Protein AF-V5IAD0-F1 (afdb_monomer)

Solvent-accessible surface area (backbone atoms only — not comparable to full-atom values): 8950 Å² total; per-residue (Å²): 131,90,82,83,85,92,82,95,82,81,89,78,67,82,72,75,69,76,66,78,82,65,88,80,79,93,76,77,92,67,86,75,73,80,77,80,73,74,73,74,86,78,62,68,76,68,70,86,43,92,75,63,91,62,86,74,83,78,61,68,78,78,74,64,52,76,66,59,47,64,65,46,48,62,49,56,48,56,42,49,53,41,50,48,51,50,46,49,40,63,76,70,69,51,60,67,69,57,51,49,52,43,48,52,52,42,50,50,47,45,48,55,44,53,58,47,53,60,71,70,48,77,88,73,85,74,63,66,87,81,74,119

Secondary structure (DSSP, 8-state):
---------STTSTTSSSSTTS-----------------GGG--TTTT-TT--------GGGS--HHHHHHHHHHHHHHHHHHHHHHHHHHTT--HHHHHHHHHHHHHHHHHHHHHHHHHS------GGG--

Mean predicted aligned error: 17.63 Å

Nearest PDB structures (foldseek):
  5lcy-assembly1_C  TM=8.492E-01  e=1.109E-01  Salmonella enterica subsp. enterica serovar Typhimurium
  6b87-assembly1_A-2  TM=9.293E-01  e=6.753E-01  synthetic construct
  6b87-assembly2_B-3  TM=9.193E-01  e=6.753E-01  synthetic construct
  8cwy-assembly1_B  TM=8.988E-01  e=5.612E+00  synthetic construct
  8cwy-assembly1_F  TM=9.008E-01  e=5.612E+00  synthetic construct

Sequence (132 aa):
MKLFPTLRQLSRFHHLINENFKIKCLGRLASARNFYISSSVDQNWGKNKKHRNIKLNIYFDAMANPDDEKILAPLRASVKEQGEIVRKLKSEGAPEIDVKKAVAELKHRKKILEDKELSLAPATTFDRAKME

InterPro domains:
  IPR000738 WHEP-TRS domain [PF00458] (75-122)
  IPR000738 WHEP-TRS domain [PS00762] (82-110)
  IPR000738 WHEP-TRS domain [PS51185] (71-127)
  IPR000738 WHEP-TRS domain [SM00991] (75-129)
  IPR009068 uS15/NS1, RNA-binding domain superfamily [SSF47060] (74-114)

pLDDT: mean 73.42, std 20.34, range [35.44, 97.81]

Foldseek 3Di:
DDDDDDDDDDPPPPPVPPPVPDDDDDDDPDVPPPPCPPPCVPCPPCPPPPPPPDPDPPPPVLQDDPVLCVVLVVLVVVLVVLVVVLVVCVVVVHDPVVNVVSVVVSVVSVVVSVVSVVVSHPPDPPDVVVVD

Organism: Anoplophora glabripennis (NCBI:txid217634)

Radius of gyration: 30.39 Å; Cα contacts (8 Å, |Δi|>4): 29; chains: 1; bounding box: 91×44×76 Å

Structure (mmCIF, N/CA/C/O backbone):
data_AF-V5IAD0-F1
#
_entry.id   AF-V5IAD0-F1
#
loop_
_atom_site.group_PDB
_atom_site.id
_atom_site.type_symbol
_atom_site.label_atom_id
_atom_site.label_alt_id
_atom_site.label_comp_id
_atom_site.label_asym_id
_atom_site.label_entity_id
_atom_site.label_seq_id
_atom_site.pdbx_PDB_ins_code
_atom_site.Cartn_x
_atom_site.Cartn_y
_atom_site.Cartn_z
_atom_site.occupancy
_atom_site.B_iso_or_equiv
_atom_site.auth_seq_id
_atom_site.auth_comp_id
_atom_site.auth_asym_id
_atom_site.auth_atom_id
_atom_site.pdbx_PDB_model_num
ATOM 1 N N . MET A 1 1 ? 69.606 -17.941 56.486 1.00 35.44 1 MET A N 1
ATOM 2 C CA . MET A 1 1 ? 70.191 -16.628 56.104 1.00 35.44 1 MET A CA 1
ATOM 3 C C . MET A 1 1 ? 69.800 -16.317 54.659 1.00 35.44 1 MET A C 1
ATOM 5 O O . MET A 1 1 ? 69.578 -17.290 53.963 1.00 35.44 1 MET A O 1
ATOM 9 N N . LYS A 1 2 ? 69.746 -15.027 54.260 1.00 37.16 2 LYS A N 1
ATOM 10 C CA . LYS A 1 2 ? 69.999 -14.417 52.915 1.00 37.16 2 LYS A CA 1
ATOM 11 C C . LYS A 1 2 ? 69.619 -15.209 51.626 1.00 37.16 2 LYS A C 1
ATOM 13 O O . LYS A 1 2 ? 70.012 -16.353 51.496 1.00 37.16 2 LYS A O 1
ATOM 18 N N . LEU A 1 3 ? 69.029 -14.651 50.559 1.00 39.53 3 LEU A N 1
ATOM 19 C CA . LEU A 1 3 ? 68.567 -13.292 50.196 1.00 39.53 3 LEU A CA 1
ATOM 20 C C . LEU A 1 3 ? 67.666 -13.389 48.925 1.00 39.53 3 LEU A C 1
ATOM 22 O O . LEU A 1 3 ? 67.818 -14.321 48.142 1.00 39.53 3 LEU A O 1
ATOM 26 N N . PHE A 1 4 ? 66.786 -12.405 48.696 1.00 45.22 4 PHE A N 1
ATOM 27 C CA . PHE A 1 4 ? 66.114 -12.104 47.403 1.00 45.22 4 PHE A CA 1
ATOM 28 C C . PHE A 1 4 ? 67.108 -11.404 46.424 1.00 45.22 4 PHE A C 1
ATOM 30 O O . PHE A 1 4 ? 68.141 -10.942 46.919 1.00 45.22 4 PHE A O 1
ATOM 37 N N . PRO A 1 5 ? 66.895 -11.304 45.081 1.00 52.94 5 PRO A N 1
ATOM 38 C CA . PRO A 1 5 ? 65.673 -10.877 44.369 1.00 52.94 5 PRO A CA 1
ATOM 39 C C . PRO A 1 5 ? 65.047 -12.019 43.521 1.00 52.94 5 PRO A C 1
ATOM 41 O O . PRO A 1 5 ? 64.873 -13.085 44.096 1.00 52.94 5 PRO A O 1
ATOM 44 N N . THR A 1 6 ? 64.579 -11.949 42.261 1.00 53.47 6 THR A N 1
ATOM 45 C CA . THR A 1 6 ? 64.817 -11.081 41.079 1.00 53.47 6 THR A CA 1
ATOM 46 C C . THR A 1 6 ? 63.524 -10.375 40.570 1.00 53.47 6 THR A C 1
ATOM 48 O O . THR A 1 6 ? 62.793 -9.779 41.356 1.00 53.47 6 THR A O 1
ATOM 51 N N . LEU A 1 7 ? 63.273 -10.366 39.252 1.00 47.41 7 LEU A N 1
ATOM 52 C CA . LEU A 1 7 ? 62.240 -9.677 38.451 1.00 47.41 7 LEU A CA 1
ATOM 53 C C . LEU A 1 7 ? 61.939 -10.588 37.233 1.00 47.41 7 LEU A C 1
ATOM 55 O O . LEU A 1 7 ? 62.849 -11.256 36.758 1.00 47.41 7 LEU A O 1
ATOM 59 N N . ARG A 1 8 ? 60.712 -10.775 36.719 1.00 52.50 8 ARG A N 1
ATOM 60 C CA . ARG A 1 8 ? 59.689 -9.827 36.206 1.00 52.50 8 ARG A CA 1
ATOM 61 C C . ARG A 1 8 ? 59.961 -9.253 34.794 1.00 52.50 8 ARG A C 1
ATOM 63 O O . ARG A 1 8 ? 60.016 -8.039 34.629 1.00 52.50 8 ARG A O 1
ATOM 70 N N . GLN A 1 9 ? 59.949 -10.123 33.781 1.00 53.75 9 GLN A N 1
ATOM 71 C CA . GLN A 1 9 ? 59.407 -9.899 32.419 1.00 53.75 9 GLN A CA 1
ATOM 72 C C . GLN A 1 9 ? 58.788 -11.254 31.996 1.00 53.75 9 GLN A C 1
ATOM 74 O O . GLN A 1 9 ? 59.429 -12.277 32.180 1.00 53.75 9 GLN A O 1
ATOM 79 N N . LEU A 1 10 ? 57.502 -11.389 31.647 1.00 49.16 10 LEU A N 1
ATOM 80 C CA . LEU A 1 10 ? 56.960 -11.116 30.303 1.00 49.16 10 LEU A CA 1
ATOM 81 C C . LEU A 1 10 ? 55.424 -10.869 30.282 1.00 49.16 10 LEU A C 1
ATOM 83 O O . LEU A 1 10 ? 54.815 -10.792 29.221 1.00 49.16 10 LEU A O 1
ATOM 87 N N . SER A 1 11 ? 54.764 -10.698 31.431 1.00 52.75 11 SER A N 1
ATOM 88 C CA . SER A 1 11 ? 53.290 -10.603 31.537 1.00 52.75 11 SER A CA 1
ATOM 89 C C . SER A 1 11 ? 52.678 -9.210 31.277 1.00 52.75 11 SER A C 1
ATOM 91 O O . SER A 1 11 ? 51.525 -8.970 31.630 1.00 52.75 11 SER A O 1
ATOM 93 N N . ARG A 1 12 ? 53.421 -8.265 30.679 1.00 52.97 12 ARG A N 1
ATOM 94 C CA . ARG A 1 12 ? 53.003 -6.848 30.538 1.00 52.97 12 ARG A CA 1
ATOM 95 C C . ARG A 1 12 ? 52.703 -6.353 29.116 1.00 52.97 12 ARG A C 1
ATOM 97 O O . ARG A 1 12 ? 52.437 -5.168 28.959 1.00 52.97 12 ARG A O 1
ATOM 104 N N . PHE A 1 13 ? 52.660 -7.229 28.109 1.00 49.03 13 PHE A N 1
ATOM 105 C CA . PHE A 1 13 ? 52.285 -6.833 26.738 1.00 49.03 13 PHE A CA 1
ATOM 106 C C . PHE A 1 13 ? 50.826 -7.126 26.346 1.00 49.03 13 PHE A C 1
ATOM 108 O O . PHE A 1 13 ? 50.273 -6.405 25.521 1.00 49.03 13 PHE A O 1
ATOM 115 N N . HIS A 1 14 ? 50.149 -8.095 26.972 1.00 43.91 14 HIS A N 1
ATOM 116 C CA . HIS A 1 14 ? 48.788 -8.481 26.559 1.00 43.91 14 HIS A CA 1
ATOM 117 C C . HIS A 1 14 ? 47.656 -7.534 27.004 1.00 43.91 14 HIS A C 1
ATOM 119 O O . HIS A 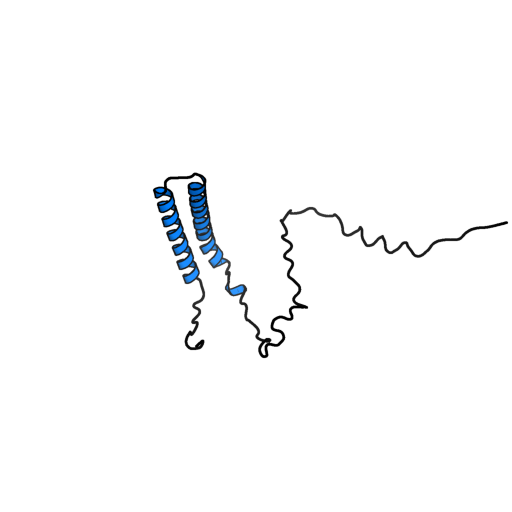1 14 ? 46.552 -7.633 26.478 1.00 43.91 14 HIS A O 1
ATOM 125 N N . HIS A 1 15 ? 47.898 -6.605 27.939 1.00 44.47 15 HIS A N 1
ATOM 126 C CA . HIS A 1 15 ? 46.839 -5.738 28.488 1.00 44.47 15 HIS A CA 1
ATOM 127 C C . HIS A 1 15 ? 46.697 -4.376 27.769 1.00 44.47 15 HIS A C 1
ATOM 129 O O . HIS A 1 15 ? 45.700 -3.683 27.962 1.00 44.47 15 HIS A O 1
ATOM 135 N N . LEU A 1 16 ? 47.656 -3.974 26.923 1.00 46.47 16 LEU A N 1
ATOM 136 C CA . LEU A 1 16 ? 47.675 -2.635 26.299 1.00 46.47 16 LEU A CA 1
ATOM 137 C C . LEU A 1 16 ? 46.999 -2.551 24.917 1.00 46.47 16 LEU A C 1
ATOM 139 O O . LEU A 1 16 ? 46.899 -1.465 24.347 1.00 46.47 16 LEU A O 1
ATOM 143 N N . ILE A 1 17 ? 46.489 -3.670 24.395 1.00 46.12 17 ILE A N 1
ATOM 144 C CA . ILE A 1 17 ? 45.777 -3.715 23.105 1.00 46.12 17 ILE A CA 1
ATOM 145 C C . ILE A 1 17 ? 44.261 -3.477 23.281 1.00 46.12 17 ILE A C 1
ATOM 147 O O . ILE A 1 17 ? 43.624 -2.919 22.393 1.00 46.12 17 ILE A O 1
ATOM 151 N N . ASN A 1 18 ? 43.675 -3.840 24.430 1.00 49.25 18 ASN A N 1
ATOM 152 C CA . ASN A 1 18 ? 42.215 -3.963 24.571 1.00 49.25 18 ASN A CA 1
ATOM 153 C C . ASN A 1 18 ? 41.458 -2.664 24.938 1.00 49.25 18 ASN A C 1
ATOM 155 O O . ASN A 1 18 ? 40.248 -2.593 24.746 1.00 49.25 18 ASN A O 1
ATOM 159 N N . GLU A 1 19 ? 42.138 -1.629 25.446 1.00 47.88 19 GLU A N 1
ATOM 160 C CA . 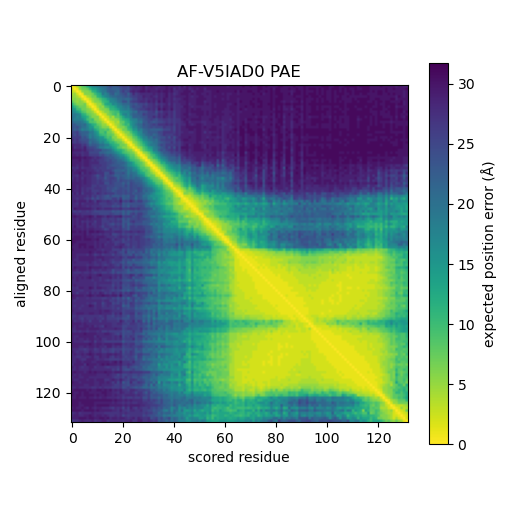GLU A 1 19 ? 41.482 -0.386 25.911 1.00 47.88 19 GLU A CA 1
ATOM 161 C C . GLU A 1 19 ? 41.477 0.755 24.873 1.00 47.88 19 GLU A C 1
ATOM 163 O O . GLU A 1 19 ? 40.765 1.741 25.034 1.00 47.88 19 GLU A O 1
ATOM 168 N N . ASN A 1 20 ? 42.221 0.628 23.768 1.00 43.91 20 ASN A N 1
ATOM 169 C CA . ASN A 1 20 ? 42.413 1.719 22.799 1.00 43.91 20 ASN A CA 1
ATOM 170 C C . ASN A 1 20 ? 41.359 1.789 21.671 1.00 43.91 20 ASN A C 1
ATOM 172 O O . ASN A 1 20 ? 41.474 2.639 20.791 1.00 43.91 20 ASN A O 1
ATOM 176 N N . PHE A 1 21 ? 40.329 0.931 21.687 1.00 41.22 21 PHE A N 1
ATOM 177 C CA . PHE A 1 21 ? 39.230 0.958 20.701 1.00 41.22 21 PHE A CA 1
ATOM 178 C C . PHE A 1 21 ? 37.872 1.394 21.282 1.00 41.22 21 PHE A C 1
ATOM 180 O O . PHE A 1 21 ? 36.855 1.376 20.588 1.00 41.22 21 PHE A O 1
ATOM 187 N N . LYS A 1 22 ? 37.836 1.823 22.550 1.00 49.25 22 LYS A N 1
ATOM 188 C CA . LYS A 1 22 ? 36.671 2.480 23.152 1.00 49.2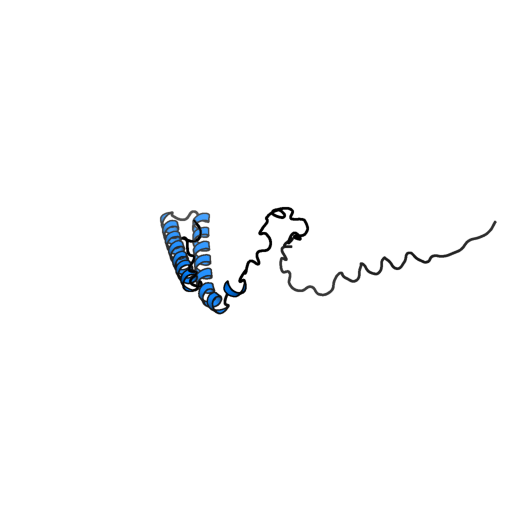5 22 LYS A CA 1
ATOM 189 C C . LYS A 1 22 ? 36.834 4.001 23.121 1.00 49.25 22 LYS A C 1
ATOM 191 O O . LYS A 1 22 ? 37.838 4.536 23.566 1.00 49.25 22 LYS A O 1
ATOM 196 N N . ILE A 1 23 ? 35.768 4.678 22.688 1.00 48.91 23 ILE A N 1
ATOM 197 C CA . ILE A 1 23 ? 35.501 6.111 22.898 1.00 48.91 23 ILE A CA 1
ATOM 198 C C . ILE A 1 23 ? 36.477 7.072 22.186 1.00 48.91 23 ILE A C 1
ATOM 200 O O . ILE A 1 23 ? 37.314 7.723 22.806 1.00 48.91 23 ILE A O 1
ATOM 204 N N . LYS A 1 24 ? 36.221 7.309 20.894 1.00 37.84 24 LYS A N 1
ATOM 205 C CA . LYS A 1 24 ? 36.165 8.675 20.335 1.00 37.84 24 LYS A CA 1
ATOM 206 C C . LYS A 1 24 ? 34.940 8.801 19.418 1.00 37.84 24 LYS A C 1
ATOM 208 O O . LYS A 1 24 ? 34.476 7.803 18.882 1.00 37.84 24 LYS A O 1
ATOM 213 N N . CYS A 1 25 ? 34.438 10.030 19.263 1.00 37.06 25 CYS A N 1
ATOM 214 C CA . CYS A 1 25 ? 33.360 10.424 18.340 1.00 37.06 25 CYS A CA 1
ATOM 215 C C . CYS A 1 25 ? 31.962 9.815 18.604 1.00 37.06 25 CYS A C 1
ATOM 217 O O . CYS A 1 25 ? 31.519 8.895 17.922 1.00 37.06 25 CYS A O 1
ATOM 219 N N . LEU A 1 26 ? 31.203 10.429 19.522 1.00 48.59 26 LEU A N 1
ATOM 220 C CA . LEU A 1 26 ? 29.735 10.351 19.507 1.00 48.59 26 LEU A CA 1
ATOM 221 C C . LEU A 1 26 ? 29.197 11.035 18.236 1.00 48.59 26 LEU A C 1
ATOM 223 O O . LEU A 1 26 ? 29.504 12.201 17.994 1.00 48.59 26 LEU A O 1
ATOM 227 N N . GLY A 1 27 ? 28.369 10.344 17.450 1.00 39.50 27 GLY A N 1
ATOM 228 C CA . GLY A 1 27 ? 27.755 10.914 16.249 1.00 39.50 27 GLY A CA 1
ATOM 229 C C . GLY A 1 27 ? 26.622 10.047 15.702 1.00 39.50 27 GLY A C 1
ATOM 230 O O . GLY A 1 27 ? 26.875 8.965 15.192 1.00 39.50 27 GLY A O 1
ATOM 231 N N . ARG A 1 28 ? 25.383 10.561 15.779 1.00 37.81 28 ARG A N 1
ATOM 232 C CA . ARG A 1 28 ? 24.108 9.883 15.451 1.00 37.81 28 ARG A CA 1
ATOM 233 C C . ARG A 1 28 ? 23.829 8.625 16.291 1.00 37.81 28 ARG A C 1
ATOM 235 O O . ARG A 1 28 ? 24.329 7.542 16.007 1.00 37.81 28 ARG A O 1
ATOM 242 N N . LEU A 1 29 ? 22.883 8.735 17.226 1.00 45.56 29 LEU A N 1
ATOM 243 C CA . LEU A 1 29 ? 22.142 7.576 17.739 1.00 45.56 29 LEU A CA 1
ATOM 244 C C . LEU A 1 29 ? 21.157 7.073 16.670 1.00 45.56 29 LEU A C 1
ATOM 246 O O . LEU A 1 29 ? 19.941 7.193 16.806 1.00 45.56 29 LEU A O 1
ATOM 250 N N . ALA A 1 30 ? 21.685 6.506 15.586 1.00 50.09 30 ALA A N 1
ATOM 251 C CA . ALA A 1 30 ? 20.899 5.585 14.783 1.00 50.09 30 ALA A CA 1
ATOM 252 C C . ALA A 1 30 ? 20.594 4.364 15.662 1.00 50.09 30 ALA A C 1
ATOM 254 O O . ALA A 1 30 ? 21.513 3.767 16.226 1.00 50.09 30 ALA A O 1
ATOM 255 N N . SER A 1 31 ? 19.319 3.984 15.786 1.00 50.97 31 SER A N 1
ATOM 256 C CA . SER A 1 31 ? 18.954 2.713 16.417 1.00 50.97 31 SER A CA 1
ATOM 257 C C . SER A 1 31 ? 19.352 1.580 15.473 1.00 50.97 31 SER A C 1
ATOM 259 O O . SER A 1 31 ? 18.555 1.095 14.668 1.00 50.97 31 SER A O 1
ATOM 261 N N . ALA A 1 32 ? 20.632 1.214 15.527 1.00 53.34 32 ALA A N 1
ATOM 262 C CA . ALA A 1 32 ? 21.190 0.091 14.805 1.00 53.34 32 ALA A CA 1
ATOM 263 C C . ALA A 1 32 ? 20.563 -1.191 15.360 1.00 53.34 32 ALA A C 1
ATOM 265 O O . ALA A 1 32 ? 21.055 -1.803 16.307 1.00 53.34 32 ALA A O 1
ATOM 266 N N . ARG A 1 33 ? 19.441 -1.598 14.759 1.00 49.19 33 ARG A N 1
ATOM 267 C CA . ARG A 1 33 ? 18.980 -2.979 14.839 1.00 49.19 33 ARG A CA 1
ATOM 268 C C . ARG A 1 33 ? 20.129 -3.841 14.339 1.00 49.19 33 ARG A C 1
ATOM 270 O O . ARG A 1 33 ? 20.432 -3.816 13.148 1.00 49.19 33 ARG A O 1
ATOM 277 N N . ASN A 1 34 ? 20.761 -4.581 15.247 1.00 49.97 34 ASN A N 1
ATOM 278 C CA . ASN A 1 34 ? 21.741 -5.595 14.889 1.00 49.97 34 ASN A CA 1
ATOM 279 C C . ASN A 1 34 ? 21.021 -6.676 14.080 1.00 49.97 34 ASN A C 1
ATOM 281 O O . ASN A 1 34 ? 20.480 -7.629 14.635 1.00 49.97 34 ASN A O 1
ATOM 285 N N . PHE A 1 35 ? 20.994 -6.507 12.760 1.00 49.84 35 PHE A N 1
ATOM 286 C CA . PHE A 1 35 ? 20.624 -7.563 11.839 1.00 49.84 35 PHE A CA 1
ATOM 287 C C . PHE A 1 35 ? 21.718 -8.621 11.911 1.00 49.84 35 PHE A C 1
ATOM 289 O O . PHE A 1 35 ? 22.734 -8.534 11.223 1.00 49.84 35 PHE A O 1
ATOM 296 N N . TYR A 1 36 ? 21.514 -9.618 12.772 1.00 52.44 36 TYR A N 1
ATOM 297 C CA . TYR A 1 36 ? 22.293 -10.848 12.763 1.00 52.44 36 TYR A CA 1
ATOM 298 C C . TYR A 1 36 ? 21.976 -11.579 11.454 1.00 52.44 36 TYR A C 1
ATOM 300 O O . TYR A 1 36 ? 21.100 -12.443 11.385 1.00 52.44 36 TYR A O 1
ATOM 308 N N . ILE A 1 37 ? 22.678 -11.195 10.387 1.00 57.00 37 ILE A N 1
ATOM 309 C CA . ILE A 1 37 ? 22.791 -12.000 9.177 1.00 57.00 37 ILE A CA 1
ATOM 310 C C . ILE A 1 37 ? 23.521 -13.265 9.618 1.00 57.00 37 ILE A C 1
ATOM 312 O O . ILE A 1 37 ? 24.744 -13.279 9.743 1.00 57.00 37 ILE A O 1
ATOM 316 N N . SER A 1 38 ? 22.743 -14.302 9.937 1.00 60.19 38 SER A N 1
ATOM 317 C CA . SER A 1 38 ? 23.260 -15.632 10.242 1.00 60.19 38 SER A CA 1
ATOM 318 C C . SER A 1 38 ? 24.174 -16.044 9.092 1.00 60.19 38 SER A C 1
ATOM 320 O O . SER A 1 38 ? 23.738 -16.113 7.939 1.00 60.19 38 SER A O 1
ATOM 322 N N . SER A 1 39 ? 25.459 -16.231 9.393 1.00 61.41 39 SER A N 1
ATOM 323 C CA . SER A 1 39 ? 26.450 -16.564 8.381 1.00 61.41 39 SER A CA 1
ATOM 324 C C . SER A 1 39 ? 26.064 -17.893 7.732 1.00 61.41 39 SER A C 1
ATOM 326 O O . SER A 1 39 ? 25.779 -18.885 8.398 1.00 61.41 39 SER A O 1
ATOM 328 N N . SER A 1 40 ? 26.031 -17.922 6.401 1.00 59.69 40 SER A N 1
ATOM 329 C CA . SER A 1 40 ? 25.469 -19.031 5.613 1.00 59.69 40 SER A CA 1
ATOM 330 C C . SER A 1 40 ? 26.286 -20.335 5.652 1.00 59.69 40 SER A C 1
ATOM 332 O O . SER A 1 40 ? 25.942 -21.294 4.959 1.00 59.69 40 SER A O 1
ATOM 334 N N . VAL A 1 41 ? 27.339 -20.372 6.476 1.00 59.00 41 VAL A N 1
ATOM 335 C CA . VAL A 1 41 ? 28.344 -21.436 6.623 1.00 59.00 41 VAL A CA 1
ATOM 336 C C . VAL A 1 41 ? 27.687 -22.796 6.895 1.00 59.00 41 VAL A C 1
ATOM 338 O O . VAL A 1 41 ? 27.930 -23.766 6.172 1.00 59.00 41 VAL A O 1
ATOM 341 N N . ASP A 1 42 ? 26.765 -22.844 7.860 1.00 58.59 42 ASP A N 1
ATOM 342 C CA . ASP A 1 42 ? 26.198 -2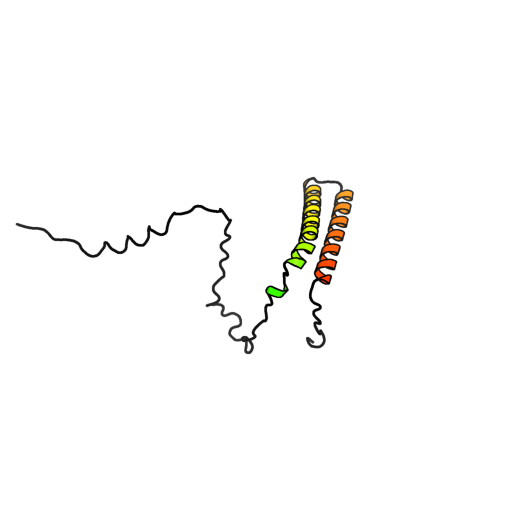4.098 8.375 1.00 58.59 42 ASP A CA 1
ATOM 343 C C . ASP A 1 42 ? 24.759 -24.389 7.920 1.00 58.59 42 ASP A C 1
ATOM 345 O O . ASP A 1 42 ? 24.093 -25.282 8.448 1.00 58.59 42 ASP A O 1
ATOM 349 N N . GLN A 1 43 ? 24.260 -23.706 6.879 1.00 68.19 43 GLN A N 1
ATOM 350 C CA . GLN A 1 43 ? 22.950 -24.038 6.305 1.00 68.19 43 GLN A CA 1
ATOM 351 C C . GLN A 1 43 ? 22.990 -25.364 5.528 1.00 68.19 43 GLN A C 1
ATOM 353 O O . GLN A 1 43 ? 23.145 -25.405 4.307 1.00 68.19 43 GLN A O 1
ATOM 358 N N . ASN A 1 44 ? 22.805 -26.472 6.251 1.00 71.19 44 ASN A N 1
ATOM 359 C CA . ASN A 1 44 ? 22.659 -27.821 5.693 1.00 71.19 44 ASN A CA 1
ATOM 360 C C . ASN A 1 44 ? 21.403 -27.985 4.816 1.00 71.19 44 ASN A C 1
ATOM 362 O O . ASN A 1 44 ? 21.344 -28.883 3.973 1.00 71.19 44 ASN A O 1
ATOM 366 N N . TRP A 1 45 ? 20.422 -27.088 4.961 1.00 73.06 45 TRP A N 1
ATOM 367 C CA . TRP A 1 45 ? 19.213 -27.065 4.146 1.00 73.06 45 TRP A CA 1
ATOM 368 C C . TRP A 1 45 ? 19.529 -26.970 2.645 1.00 73.06 45 TRP A C 1
ATOM 370 O O . TRP A 1 45 ? 20.234 -26.079 2.169 1.00 73.06 45 TRP A O 1
ATOM 380 N N . GLY A 1 46 ? 18.998 -27.921 1.877 1.00 68.50 46 GLY A N 1
ATOM 381 C CA . GLY A 1 46 ? 19.127 -27.944 0.423 1.00 68.50 46 GLY A CA 1
ATOM 382 C C . GLY A 1 46 ? 20.526 -28.246 -0.133 1.00 68.50 46 GLY A C 1
ATOM 383 O O . GLY A 1 46 ? 20.665 -28.193 -1.354 1.00 68.50 46 GLY A O 1
ATOM 384 N N . LYS A 1 47 ? 21.540 -28.594 0.685 1.00 74.31 47 LYS A N 1
ATOM 385 C CA . LYS A 1 47 ? 22.883 -28.981 0.186 1.00 74.31 47 LYS A CA 1
ATOM 386 C C . LYS A 1 47 ? 22.817 -30.135 -0.835 1.00 74.31 47 LYS A C 1
ATOM 388 O O . LYS A 1 47 ? 23.523 -30.092 -1.834 1.00 74.31 47 LYS A O 1
ATOM 393 N N . ASN A 1 48 ? 21.889 -31.080 -0.661 1.00 77.00 48 ASN A N 1
ATOM 394 C CA . ASN A 1 48 ? 21.720 -32.257 -1.531 1.00 77.00 48 ASN A CA 1
ATOM 395 C C . ASN A 1 48 ? 20.940 -31.993 -2.844 1.00 77.00 48 ASN A C 1
ATOM 397 O O . ASN A 1 48 ? 20.655 -32.931 -3.589 1.00 77.00 48 ASN A O 1
ATOM 401 N N . LYS A 1 49 ? 20.541 -30.748 -3.148 1.00 78.88 49 LYS A N 1
ATOM 402 C CA . LYS A 1 49 ? 19.795 -30.436 -4.383 1.00 78.88 49 LYS A CA 1
ATOM 403 C C . LYS A 1 49 ? 20.739 -30.415 -5.592 1.00 78.88 49 LYS A C 1
ATOM 405 O O . LYS A 1 49 ? 21.561 -29.512 -5.712 1.00 78.88 49 LYS A O 1
ATOM 410 N N . LYS A 1 50 ? 20.563 -31.358 -6.529 1.00 73.44 50 LYS A N 1
ATOM 411 C CA . LYS A 1 50 ? 21.398 -31.518 -7.745 1.00 73.44 50 LYS A CA 1
ATOM 412 C C . LYS A 1 50 ? 21.571 -30.230 -8.570 1.00 73.44 50 LYS A C 1
ATOM 414 O O . LYS A 1 50 ? 22.619 -30.030 -9.168 1.00 73.44 50 LYS A O 1
ATOM 419 N N . HIS A 1 51 ? 20.578 -29.339 -8.549 1.00 69.25 51 HIS A N 1
ATOM 420 C CA . HIS A 1 51 ? 20.575 -28.065 -9.280 1.00 69.25 51 HIS A CA 1
ATOM 421 C C . HIS A 1 51 ? 20.706 -26.843 -8.345 1.00 69.25 51 HIS A C 1
ATOM 423 O O . HIS A 1 51 ? 20.074 -25.817 -8.565 1.00 69.25 51 HIS A O 1
ATOM 429 N N . ARG A 1 52 ? 21.493 -26.940 -7.259 1.00 71.75 52 ARG A N 1
ATOM 430 C CA . ARG A 1 52 ? 21.697 -25.826 -6.305 1.00 71.75 52 ARG A CA 1
ATOM 431 C C . ARG A 1 52 ? 22.487 -24.651 -6.897 1.00 71.75 52 ARG A C 1
ATOM 433 O O . ARG A 1 52 ? 22.289 -23.523 -6.459 1.00 71.75 52 ARG A O 1
ATOM 440 N N . ASN A 1 53 ? 23.371 -24.893 -7.868 1.00 71.25 53 ASN A N 1
ATOM 441 C CA . ASN A 1 53 ? 24.195 -23.852 -8.496 1.00 71.25 53 ASN A CA 1
ATOM 442 C C . ASN A 1 53 ? 23.458 -23.138 -9.646 1.00 71.25 53 ASN A C 1
ATOM 444 O O . ASN A 1 53 ? 23.884 -23.183 -10.797 1.00 71.25 53 ASN A O 1
ATOM 448 N N . ILE A 1 54 ? 22.328 -22.504 -9.330 1.00 71.31 54 ILE A N 1
ATOM 449 C CA . ILE A 1 54 ? 21.623 -21.595 -10.240 1.00 71.31 54 ILE A CA 1
ATOM 450 C C . ILE A 1 54 ? 21.952 -20.171 -9.796 1.00 71.31 54 ILE A C 1
ATOM 452 O O . ILE A 1 54 ? 21.603 -19.771 -8.684 1.00 71.31 54 ILE A O 1
ATOM 456 N N . LYS A 1 55 ? 22.604 -19.389 -10.665 1.00 74.25 55 LYS A N 1
ATOM 457 C CA . LYS A 1 55 ? 22.802 -17.954 -10.435 1.00 74.25 55 LYS A CA 1
ATOM 458 C C . LYS A 1 55 ? 21.458 -17.243 -10.604 1.00 74.25 55 LYS A C 1
ATOM 460 O O . LYS A 1 55 ? 21.105 -16.833 -11.706 1.00 74.25 55 LYS A O 1
ATOM 465 N N . LEU A 1 56 ? 20.710 -17.107 -9.510 1.00 71.12 56 LEU A N 1
ATOM 466 C CA . LEU A 1 56 ? 19.531 -16.246 -9.465 1.00 71.12 56 LEU A CA 1
ATOM 467 C C . LEU A 1 56 ? 19.966 -14.820 -9.812 1.00 71.12 56 LEU A C 1
ATOM 469 O O . LEU A 1 56 ? 20.778 -14.232 -9.096 1.00 71.12 56 LEU A O 1
ATOM 473 N N . ASN A 1 57 ? 19.443 -14.269 -10.907 1.00 64.31 57 ASN A N 1
ATOM 474 C CA . ASN A 1 57 ? 19.718 -12.886 -11.277 1.00 64.31 57 ASN A CA 1
ATOM 475 C C . ASN A 1 57 ? 18.783 -11.970 -10.478 1.00 64.31 57 ASN A C 1
ATOM 477 O O . ASN A 1 57 ? 17.730 -11.552 -10.955 1.00 64.31 57 ASN A O 1
ATOM 481 N N . ILE A 1 58 ? 19.131 -11.749 -9.209 1.00 66.88 58 ILE A N 1
ATOM 482 C CA . ILE A 1 58 ? 18.381 -10.878 -8.304 1.00 66.88 58 ILE A CA 1
ATOM 483 C C . ILE A 1 58 ? 18.696 -9.431 -8.696 1.00 66.88 58 ILE A C 1
ATOM 485 O O . ILE A 1 58 ? 19.639 -8.833 -8.180 1.00 66.88 58 ILE A O 1
ATOM 489 N N . TYR A 1 59 ? 17.930 -8.895 -9.648 1.00 59.44 59 TYR A N 1
ATOM 490 C CA . TYR A 1 59 ? 18.026 -7.509 -10.105 1.00 59.44 59 TYR A CA 1
ATOM 491 C C . TYR A 1 59 ? 17.583 -6.534 -8.998 1.00 59.44 59 TYR A C 1
ATOM 493 O O . TYR A 1 59 ? 16.468 -6.019 -9.026 1.00 59.44 59 TYR A O 1
ATOM 501 N N . PHE A 1 60 ? 18.455 -6.269 -8.022 1.00 56.53 60 PHE A N 1
ATOM 502 C CA . PHE A 1 60 ? 18.239 -5.205 -7.033 1.00 56.53 60 PHE A CA 1
ATOM 503 C C . PHE A 1 60 ? 18.062 -3.841 -7.717 1.00 56.53 60 PHE A C 1
ATOM 505 O O . PHE A 1 60 ? 17.159 -3.090 -7.357 1.00 56.53 60 PHE A O 1
ATOM 512 N N . ASP A 1 61 ? 18.849 -3.573 -8.761 1.00 54.28 61 ASP A N 1
ATOM 513 C CA . ASP A 1 61 ? 18.834 -2.301 -9.495 1.00 54.28 61 ASP A CA 1
ATOM 514 C C . ASP A 1 61 ? 17.520 -2.055 -10.264 1.00 54.28 61 ASP A C 1
ATOM 516 O O . ASP A 1 61 ? 17.166 -0.912 -10.527 1.00 54.28 61 ASP A O 1
ATOM 520 N N . ALA A 1 62 ? 16.759 -3.109 -10.594 1.00 56.94 62 ALA A N 1
ATOM 521 C CA . ALA A 1 62 ? 15.491 -2.999 -11.327 1.00 56.94 62 ALA A CA 1
ATOM 522 C C . ALA A 1 62 ? 14.257 -2.802 -10.421 1.00 56.94 62 ALA A C 1
ATOM 524 O O . ALA A 1 62 ? 13.135 -2.771 -10.921 1.00 56.94 62 ALA A O 1
ATOM 525 N N . MET A 1 63 ? 14.442 -2.721 -9.098 1.00 61.62 63 MET A N 1
ATOM 526 C CA . MET A 1 63 ? 13.346 -2.630 -8.119 1.00 61.62 63 MET A CA 1
ATOM 527 C C . MET A 1 63 ? 13.056 -1.200 -7.642 1.00 61.62 63 MET A C 1
ATOM 529 O O . MET A 1 63 ? 12.009 -0.970 -7.038 1.00 61.62 63 MET A O 1
ATOM 533 N N . ALA A 1 64 ? 13.971 -0.252 -7.871 1.00 64.12 64 ALA A N 1
ATOM 534 C CA . ALA A 1 64 ? 13.853 1.121 -7.383 1.00 64.12 64 ALA A CA 1
ATOM 535 C C . ALA A 1 64 ? 14.671 2.106 -8.240 1.00 64.12 64 ALA A C 1
ATOM 537 O O . ALA A 1 64 ? 15.762 2.525 -7.847 1.00 64.12 64 ALA A O 1
ATOM 538 N N . ASN A 1 65 ? 14.142 2.521 -9.399 1.00 80.56 65 ASN A N 1
ATOM 539 C CA . ASN A 1 65 ? 14.681 3.716 -10.051 1.00 80.56 65 ASN A CA 1
ATOM 540 C C . ASN A 1 65 ? 14.369 4.935 -9.163 1.00 80.56 65 ASN A C 1
ATOM 542 O O . ASN A 1 65 ? 13.220 5.098 -8.736 1.00 80.56 65 ASN A O 1
ATOM 546 N N . PRO A 1 66 ? 15.330 5.846 -8.925 1.00 84.81 66 PRO A N 1
ATOM 547 C CA . PRO A 1 66 ? 15.108 7.007 -8.064 1.00 84.81 66 PRO A CA 1
ATOM 548 C C . PRO A 1 66 ? 14.078 7.994 -8.634 1.00 84.81 66 PRO A C 1
ATOM 550 O O . PRO A 1 66 ? 13.612 8.869 -7.910 1.00 84.81 66 PRO A O 1
ATOM 553 N N . ASP A 1 67 ? 13.720 7.887 -9.916 1.00 87.12 67 ASP A N 1
ATOM 554 C CA . ASP A 1 67 ? 12.663 8.688 -10.541 1.00 87.12 67 ASP A CA 1
ATOM 555 C C . ASP A 1 67 ? 11.258 8.119 -10.290 1.00 87.12 67 ASP A C 1
ATOM 557 O O . ASP A 1 67 ? 10.347 8.880 -9.955 1.00 87.12 67 ASP A O 1
ATOM 561 N N . ASP A 1 68 ? 11.100 6.792 -10.309 1.00 86.69 68 ASP A N 1
ATOM 562 C CA . ASP A 1 68 ? 9.849 6.123 -9.926 1.00 86.69 68 ASP A CA 1
ATOM 563 C C . ASP A 1 68 ? 9.529 6.377 -8.445 1.00 86.69 68 ASP A C 1
ATOM 565 O O . ASP A 1 68 ? 8.386 6.666 -8.080 1.00 86.69 68 ASP A O 1
ATOM 569 N N . GLU A 1 69 ? 10.547 6.365 -7.575 1.00 86.94 69 GLU A N 1
ATOM 570 C CA . GLU A 1 69 ? 10.373 6.685 -6.155 1.00 86.94 69 GLU A CA 1
ATOM 571 C C . GLU A 1 69 ? 9.837 8.105 -5.921 1.00 86.94 69 GLU A C 1
ATOM 573 O O . GLU A 1 69 ? 8.987 8.289 -5.046 1.00 86.94 69 GLU A O 1
ATOM 578 N N . LYS A 1 70 ? 10.251 9.103 -6.719 1.00 90.44 70 LYS A N 1
ATOM 579 C CA . LYS A 1 70 ? 9.731 10.485 -6.627 1.00 90.44 70 LYS A CA 1
ATOM 580 C C . LYS A 1 70 ? 8.235 10.553 -6.950 1.00 90.44 70 LYS A C 1
ATOM 582 O O . LYS A 1 70 ? 7.518 11.337 -6.332 1.00 90.44 70 LYS A O 1
ATOM 587 N N . ILE A 1 71 ? 7.763 9.726 -7.886 1.00 90.12 71 ILE A N 1
ATOM 588 C CA . ILE A 1 71 ? 6.349 9.642 -8.286 1.00 90.12 71 ILE A CA 1
ATOM 589 C C . ILE A 1 71 ? 5.525 8.896 -7.222 1.00 90.12 71 ILE A C 1
ATOM 591 O O . ILE A 1 71 ? 4.406 9.298 -6.899 1.00 90.12 71 ILE A O 1
ATOM 595 N N . LEU A 1 72 ? 6.076 7.823 -6.648 1.00 90.75 72 LEU A N 1
ATOM 596 C CA . LEU A 1 72 ? 5.373 6.954 -5.699 1.00 90.75 72 LEU A CA 1
ATOM 597 C C . LEU A 1 72 ? 5.376 7.484 -4.254 1.00 90.75 72 LEU A C 1
ATOM 599 O O . LEU A 1 72 ? 4.429 7.228 -3.508 1.00 90.75 72 LEU A O 1
ATOM 603 N N . ALA A 1 73 ? 6.392 8.249 -3.843 1.00 93.06 73 ALA A N 1
ATOM 604 C CA . ALA A 1 73 ? 6.500 8.833 -2.503 1.00 93.06 73 ALA A CA 1
ATOM 605 C C . ALA A 1 73 ? 5.252 9.623 -2.032 1.00 93.06 73 ALA A C 1
ATOM 607 O O . ALA A 1 73 ? 4.751 9.308 -0.946 1.00 93.06 73 ALA A O 1
ATOM 608 N N . PRO A 1 74 ? 4.687 10.589 -2.793 1.00 95.94 74 PRO A N 1
ATOM 609 C CA . PRO A 1 74 ? 3.491 11.323 -2.361 1.00 95.94 74 PRO A CA 1
ATOM 610 C C . PRO A 1 74 ? 2.243 10.432 -2.256 1.00 95.94 74 PRO A C 1
ATOM 612 O O . PRO A 1 74 ? 1.422 10.622 -1.358 1.00 95.94 74 PRO A O 1
ATOM 615 N N . LEU A 1 75 ? 2.109 9.414 -3.115 1.00 95.19 75 LEU A N 1
ATOM 616 C CA . LEU A 1 75 ? 1.005 8.449 -3.042 1.00 95.19 75 LEU A CA 1
ATOM 617 C C . LEU A 1 75 ? 1.116 7.579 -1.778 1.00 95.19 75 LEU A C 1
ATOM 619 O O . LEU A 1 75 ? 0.139 7.408 -1.046 1.00 95.19 75 LEU A O 1
ATOM 623 N N . ARG A 1 76 ? 2.326 7.098 -1.466 1.00 94.19 76 ARG A N 1
ATOM 624 C CA . ARG A 1 76 ? 2.627 6.333 -0.244 1.00 94.19 76 ARG A CA 1
ATOM 625 C C . ARG A 1 76 ? 2.393 7.168 1.028 1.00 94.19 76 ARG A C 1
ATOM 627 O O . ARG A 1 76 ? 1.859 6.637 2.003 1.00 94.19 76 ARG A O 1
ATOM 634 N N . ALA A 1 77 ? 2.701 8.469 1.011 1.00 96.69 77 ALA A N 1
ATOM 635 C CA . ALA A 1 77 ? 2.367 9.401 2.095 1.00 96.69 77 ALA A CA 1
ATOM 636 C C . ALA A 1 77 ? 0.843 9.561 2.275 1.00 96.69 77 ALA A C 1
ATOM 638 O O . ALA A 1 77 ? 0.325 9.311 3.363 1.00 96.69 77 ALA A O 1
ATOM 639 N N . SER A 1 78 ? 0.109 9.840 1.195 1.00 95.75 78 SER A N 1
ATOM 640 C CA . SER A 1 78 ? -1.355 9.998 1.208 1.00 95.75 78 SER A CA 1
ATOM 641 C C . SER A 1 78 ? -2.106 8.742 1.694 1.00 95.75 78 SER A C 1
ATOM 643 O O . SER A 1 78 ? -3.114 8.844 2.404 1.00 95.75 78 SER A O 1
ATOM 645 N N . VAL A 1 79 ? -1.601 7.540 1.378 1.00 97.44 79 VAL A N 1
ATOM 646 C CA . VAL A 1 79 ? -2.112 6.262 1.915 1.00 97.44 79 VAL A CA 1
ATOM 647 C C . VAL A 1 79 ? -1.793 6.102 3.410 1.00 97.44 79 VAL A C 1
ATOM 649 O O . VAL A 1 79 ? -2.634 5.601 4.163 1.00 97.44 79 VAL A O 1
ATOM 652 N N . LYS A 1 80 ? -0.609 6.534 3.871 1.00 97.44 80 LYS A N 1
ATOM 653 C CA . LYS A 1 80 ? -0.225 6.504 5.295 1.00 97.44 80 LYS A CA 1
ATOM 654 C C . LYS A 1 80 ? -1.111 7.423 6.133 1.00 97.44 80 LYS A C 1
ATOM 656 O O . LYS A 1 80 ? -1.648 6.967 7.140 1.00 97.44 80 LYS A O 1
ATOM 661 N N . GLU A 1 81 ? -1.297 8.667 5.700 1.00 97.19 81 GLU A N 1
ATOM 662 C CA . GLU A 1 81 ? -2.123 9.687 6.363 1.00 97.19 81 GLU A CA 1
ATOM 663 C C . GLU A 1 81 ? -3.575 9.223 6.522 1.00 97.19 81 GLU A C 1
ATOM 665 O O . GLU A 1 81 ? -4.099 9.180 7.637 1.00 97.19 81 GLU A O 1
ATOM 670 N N . GLN A 1 82 ? -4.198 8.756 5.435 1.00 97.44 82 GLN A N 1
ATOM 671 C CA . GLN A 1 82 ? -5.553 8.202 5.487 1.00 97.44 82 GLN A CA 1
ATOM 672 C C . GLN A 1 82 ? -5.628 6.948 6.375 1.00 97.44 82 GLN A C 1
ATOM 674 O O . GLN A 1 82 ? -6.605 6.736 7.095 1.00 97.44 82 GLN A O 1
ATOM 679 N N . GLY A 1 83 ? -4.574 6.126 6.384 1.00 97.62 83 GLY A N 1
ATOM 680 C CA . GLY A 1 83 ? -4.446 4.992 7.296 1.00 97.62 83 GLY A CA 1
ATOM 681 C C . GLY A 1 83 ? -4.316 5.398 8.769 1.00 97.62 83 GLY A C 1
ATOM 682 O O . GLY A 1 83 ? -4.751 4.653 9.643 1.00 97.62 83 GLY A O 1
ATOM 683 N N . GLU A 1 84 ? -3.732 6.554 9.083 1.00 97.69 84 GLU A N 1
ATOM 684 C CA . GLU A 1 84 ? -3.694 7.105 10.443 1.00 97.69 84 GLU A CA 1
ATOM 685 C C . GLU A 1 84 ? -5.055 7.673 10.862 1.00 97.69 84 GLU A C 1
ATOM 687 O O . GLU A 1 84 ? -5.482 7.405 11.983 1.00 97.69 84 GLU A O 1
ATOM 692 N N . ILE A 1 85 ? -5.787 8.336 9.960 1.00 97.00 85 ILE A N 1
ATOM 693 C CA . ILE A 1 85 ? -7.174 8.779 10.202 1.00 97.00 85 ILE A CA 1
ATOM 694 C C . ILE A 1 85 ? -8.079 7.577 10.521 1.00 97.00 85 ILE A C 1
ATOM 696 O O . ILE A 1 85 ? -8.771 7.573 11.536 1.00 97.00 85 ILE A O 1
ATOM 700 N N . VAL A 1 86 ? -8.014 6.502 9.725 1.00 97.50 86 VAL A N 1
ATOM 701 C CA . VAL A 1 86 ? -8.793 5.269 9.969 1.00 97.50 86 VAL A CA 1
ATOM 702 C C . VAL A 1 86 ? -8.415 4.579 11.289 1.00 97.50 86 VAL A C 1
ATOM 704 O O . VAL A 1 86 ? -9.265 3.923 11.891 1.00 97.50 86 VAL A O 1
ATOM 707 N N . ARG A 1 87 ? -7.168 4.711 11.767 1.00 97.44 87 ARG A N 1
ATOM 708 C CA . ARG A 1 87 ? -6.771 4.212 13.098 1.00 97.44 87 ARG A CA 1
ATOM 709 C C . ARG A 1 87 ? -7.351 5.079 14.215 1.00 97.44 87 ARG A C 1
ATOM 711 O O . ARG A 1 87 ? -7.964 4.516 15.114 1.00 97.44 87 ARG A O 1
ATOM 718 N N . LYS A 1 88 ? -7.217 6.409 14.119 1.00 97.06 88 LYS A N 1
ATOM 719 C CA . LYS A 1 88 ? -7.738 7.389 15.091 1.00 97.06 88 LYS A CA 1
ATOM 720 C C . LYS A 1 88 ? -9.238 7.219 15.327 1.00 97.06 88 LYS A C 1
ATOM 722 O O . LYS A 1 88 ? -9.635 6.888 16.440 1.00 97.06 88 LYS A O 1
ATOM 727 N N . LEU A 1 89 ? -10.034 7.250 14.254 1.00 96.69 89 LEU A N 1
ATOM 728 C CA . LEU A 1 89 ? -11.489 7.046 14.311 1.00 96.69 89 LEU A CA 1
ATOM 729 C C . LEU A 1 89 ? -11.881 5.717 14.985 1.00 96.69 89 LEU A C 1
ATOM 731 O O . LEU A 1 89 ? -12.899 5.643 15.668 1.00 96.69 89 LEU A O 1
ATOM 735 N N . LYS A 1 90 ? -11.072 4.659 14.824 1.00 95.62 90 LYS A N 1
ATOM 736 C CA . LYS A 1 90 ? -11.305 3.360 15.475 1.00 95.62 90 LYS A CA 1
ATOM 737 C C . LYS A 1 90 ? -10.892 3.326 16.947 1.00 95.62 90 LYS A C 1
ATOM 739 O O . LYS A 1 90 ? -11.563 2.653 17.719 1.00 95.62 90 LYS A O 1
ATOM 744 N N . SER A 1 91 ? -9.825 4.021 17.345 1.00 96.38 91 SER A N 1
ATOM 745 C CA . SER A 1 91 ? -9.447 4.161 18.762 1.00 96.38 91 SER A CA 1
ATOM 746 C C . SER A 1 91 ? -10.361 5.117 19.534 1.00 96.38 91 SER A C 1
ATOM 748 O O . SER A 1 91 ? -10.546 4.942 20.731 1.00 96.38 91 SER A O 1
ATOM 750 N N . GLU A 1 92 ? -10.948 6.097 18.849 1.00 95.06 92 GLU A N 1
ATOM 751 C CA . GLU A 1 92 ? -11.871 7.095 19.407 1.00 95.06 92 GLU A CA 1
ATOM 752 C C . GLU A 1 92 ? -13.323 6.585 19.495 1.00 95.06 92 GLU A C 1
ATOM 754 O O . GLU A 1 92 ? -14.177 7.262 20.058 1.00 95.06 92 GLU A O 1
ATOM 759 N N . GLY A 1 93 ? -13.623 5.398 18.947 1.00 93.19 93 GLY A N 1
ATOM 760 C CA . GLY A 1 93 ? -14.980 4.836 18.932 1.00 93.19 93 GLY A CA 1
ATOM 761 C C . GLY A 1 93 ? -15.961 5.607 18.039 1.00 93.19 93 GLY A C 1
ATOM 762 O O . GLY A 1 93 ? -17.161 5.613 18.308 1.00 93.19 93 GLY A O 1
ATOM 763 N N . ALA A 1 94 ? -15.458 6.280 16.998 1.00 92.25 94 ALA A N 1
ATOM 764 C CA . ALA A 1 94 ? -16.243 7.154 16.132 1.00 92.25 94 ALA A CA 1
ATOM 765 C C . ALA A 1 94 ? -17.359 6.400 15.366 1.00 92.25 94 ALA A C 1
ATOM 767 O O . ALA A 1 94 ? -17.246 5.188 15.145 1.00 92.25 94 ALA A O 1
ATOM 768 N N . PRO A 1 95 ? -18.421 7.099 14.906 1.00 94.94 95 PRO A N 1
ATOM 769 C CA . PRO A 1 95 ? -19.562 6.475 14.243 1.00 94.94 95 PRO A CA 1
ATOM 770 C C . PRO A 1 95 ? -19.167 5.566 13.075 1.00 94.94 95 PRO A C 1
ATOM 772 O O . PRO A 1 95 ? -18.362 5.924 12.212 1.00 94.94 95 PRO A O 1
ATOM 775 N N . GLU A 1 96 ? -19.793 4.390 13.006 1.00 93.38 96 GLU A N 1
ATOM 776 C CA . GLU A 1 96 ? -19.453 3.355 12.022 1.00 93.38 96 GLU A CA 1
ATOM 777 C C . GLU A 1 96 ? -19.598 3.850 10.567 1.00 93.38 96 GLU A C 1
ATOM 779 O O . GLU A 1 96 ? -18.856 3.426 9.681 1.00 93.38 96 GLU A O 1
ATOM 784 N N . ILE A 1 97 ? -20.510 4.800 10.331 1.00 95.81 97 ILE A N 1
ATOM 785 C CA . ILE A 1 97 ? -20.707 5.493 9.050 1.00 95.81 97 ILE A CA 1
ATOM 786 C C . ILE A 1 97 ? -19.425 6.214 8.606 1.00 95.81 97 ILE A C 1
ATOM 788 O O . ILE A 1 97 ? -19.016 6.092 7.450 1.00 95.81 97 ILE A O 1
ATOM 792 N N . ASP A 1 98 ? -18.763 6.936 9.507 1.00 93.69 98 ASP A N 1
ATOM 793 C CA . ASP A 1 98 ? -17.586 7.745 9.181 1.00 93.69 98 ASP A CA 1
ATOM 794 C C . ASP A 1 98 ? -16.316 6.892 9.111 1.00 93.69 98 ASP A C 1
ATOM 796 O O . ASP A 1 98 ? -15.481 7.095 8.225 1.00 93.69 98 ASP A O 1
ATOM 800 N N . VAL A 1 99 ? -16.236 5.831 9.922 1.00 95.38 99 VAL A N 1
ATOM 801 C CA . VAL A 1 99 ? -15.241 4.761 9.742 1.00 95.38 99 VAL A CA 1
ATOM 802 C C . VAL A 1 99 ? -15.395 4.102 8.362 1.00 95.38 99 VAL A C 1
ATOM 804 O O . VAL A 1 99 ? -14.396 3.894 7.672 1.00 95.38 99 VAL A O 1
ATOM 807 N N . LYS A 1 100 ? -16.626 3.813 7.910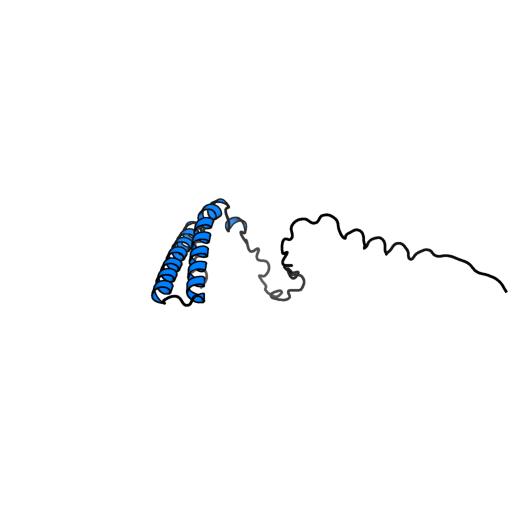 1.00 96.25 100 LYS A N 1
ATOM 808 C CA . LYS A 1 100 ? -16.904 3.248 6.575 1.00 96.25 100 LYS A CA 1
ATOM 809 C C . LYS A 1 100 ? -16.496 4.203 5.446 1.00 96.25 100 LYS A C 1
ATOM 811 O O . LYS A 1 100 ? -15.805 3.757 4.528 1.00 96.25 100 LYS A O 1
ATOM 816 N N . LYS A 1 101 ? -16.827 5.500 5.535 1.00 97.00 101 LYS A N 1
ATOM 817 C CA . LYS A 1 101 ? -16.362 6.538 4.585 1.00 97.00 101 LYS A CA 1
ATOM 818 C C . LYS A 1 101 ? -14.831 6.580 4.509 1.00 97.00 101 LYS A C 1
ATOM 820 O O . LYS A 1 101 ? -14.261 6.450 3.427 1.00 97.00 101 LYS A O 1
ATOM 825 N N . ALA A 1 102 ? -14.155 6.685 5.655 1.00 96.31 102 ALA A N 1
ATOM 826 C CA . ALA A 1 102 ? -12.698 6.783 5.716 1.00 96.31 102 ALA A CA 1
ATOM 827 C C . ALA A 1 102 ? -11.988 5.512 5.201 1.00 96.31 102 ALA A C 1
ATOM 829 O O . ALA A 1 102 ? -10.914 5.605 4.601 1.00 96.31 102 ALA A O 1
ATOM 830 N N . VAL A 1 103 ? -12.593 4.331 5.382 1.00 97.19 103 VAL A N 1
ATOM 831 C CA . VAL A 1 103 ? -12.108 3.055 4.825 1.00 97.19 103 VAL A CA 1
ATOM 832 C C . VAL A 1 103 ? -12.336 2.953 3.312 1.00 97.19 103 VAL A C 1
ATOM 834 O O . VAL A 1 103 ? -11.482 2.392 2.624 1.00 97.19 103 VAL A O 1
ATOM 837 N N . ALA A 1 104 ? -13.435 3.488 2.772 1.00 97.81 104 ALA A N 1
ATOM 838 C CA . ALA A 1 104 ? -13.658 3.546 1.325 1.00 97.81 104 ALA A CA 1
ATOM 839 C C . ALA A 1 104 ? -12.598 4.425 0.637 1.00 97.81 104 ALA A C 1
ATOM 841 O O . ALA A 1 104 ? -11.949 3.978 -0.308 1.00 97.81 104 ALA A O 1
ATOM 842 N N . GLU A 1 105 ? -12.334 5.609 1.192 1.00 96.94 105 GLU A N 1
ATOM 843 C CA . GLU A 1 105 ? -11.264 6.510 0.746 1.00 96.94 105 GLU A CA 1
ATOM 844 C C . GLU A 1 105 ? -9.873 5.850 0.839 1.00 96.94 105 GLU A C 1
ATOM 846 O O . GLU A 1 105 ? -9.076 5.913 -0.098 1.00 96.94 105 GLU A O 1
ATOM 851 N N . LEU A 1 106 ? -9.588 5.117 1.924 1.00 97.81 106 LEU A N 1
ATOM 852 C CA . LEU A 1 106 ? -8.337 4.361 2.060 1.00 97.81 106 LEU A CA 1
ATOM 853 C C . LEU A 1 106 ? -8.180 3.278 0.977 1.00 97.81 106 LEU A C 1
ATOM 855 O O . LEU A 1 106 ? -7.074 3.074 0.477 1.00 97.81 106 LEU A O 1
ATOM 859 N N . LYS A 1 107 ? -9.264 2.584 0.602 1.00 97.75 107 LYS A N 1
ATOM 860 C CA . LYS A 1 107 ? -9.250 1.612 -0.506 1.00 97.75 107 LYS A CA 1
ATOM 861 C C . LYS A 1 107 ? -9.017 2.297 -1.854 1.00 97.75 107 LYS A C 1
ATOM 863 O O . LYS A 1 107 ? -8.250 1.777 -2.658 1.00 97.75 107 LYS A O 1
ATOM 868 N N . HIS A 1 108 ? -9.629 3.458 -2.087 1.00 97.69 108 HIS A N 1
ATOM 869 C CA . HIS A 1 108 ? -9.449 4.222 -3.321 1.00 97.69 108 HIS A CA 1
ATOM 870 C C . HIS A 1 108 ? -7.990 4.672 -3.504 1.00 97.69 108 HIS A C 1
ATOM 872 O O . HIS A 1 108 ? -7.385 4.376 -4.534 1.00 97.69 108 HIS A O 1
ATOM 878 N N . ARG A 1 109 ? -7.381 5.272 -2.470 1.00 96.88 109 ARG A N 1
ATOM 879 C CA . ARG A 1 109 ? -5.962 5.679 -2.485 1.00 96.88 109 ARG A CA 1
ATOM 880 C C . ARG A 1 109 ? -5.005 4.504 -2.682 1.00 96.88 109 ARG A C 1
ATOM 882 O O . ARG A 1 109 ? -4.022 4.637 -3.405 1.00 96.88 109 ARG A O 1
ATOM 889 N N . LYS A 1 110 ? -5.299 3.348 -2.074 1.00 97.25 110 LYS A N 1
ATOM 890 C CA . LYS A 1 110 ? -4.534 2.113 -2.298 1.00 97.25 110 LYS A CA 1
ATOM 891 C C . LYS A 1 110 ? -4.606 1.645 -3.747 1.00 97.25 110 LYS A C 1
ATOM 893 O O . LYS A 1 110 ? -3.555 1.423 -4.331 1.00 97.25 110 LYS A O 1
ATOM 898 N N . LYS A 1 111 ? -5.802 1.596 -4.348 1.00 96.88 111 LYS A N 1
ATOM 899 C CA . LYS A 1 111 ? -5.945 1.223 -5.762 1.00 96.88 111 LYS A CA 1
ATOM 900 C C . LYS A 1 111 ? -5.148 2.161 -6.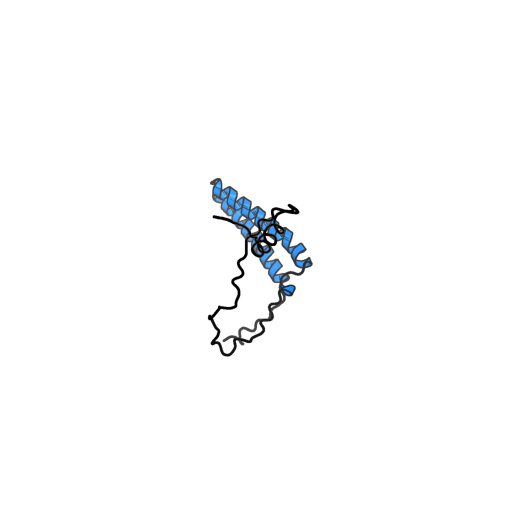674 1.00 96.88 111 LYS A C 1
ATOM 902 O O . LYS A 1 111 ? -4.467 1.685 -7.564 1.00 96.88 111 LYS A O 1
ATOM 907 N N . ILE A 1 112 ? -5.170 3.473 -6.421 1.00 95.50 112 ILE A N 1
ATOM 908 C CA . ILE A 1 112 ? -4.374 4.446 -7.193 1.00 95.50 112 ILE A CA 1
ATOM 909 C C . ILE A 1 112 ? -2.866 4.166 -7.081 1.00 95.50 112 ILE A C 1
ATOM 911 O O . ILE A 1 112 ? -2.155 4.286 -8.077 1.00 95.50 112 ILE A O 1
ATOM 915 N N . LEU A 1 113 ? -2.371 3.789 -5.895 1.00 95.69 113 LEU A N 1
ATOM 916 C CA . LEU A 1 113 ? -0.975 3.384 -5.712 1.00 95.69 113 LEU A CA 1
ATOM 917 C C . LEU A 1 113 ? -0.672 2.076 -6.462 1.00 95.69 113 LEU A C 1
ATOM 919 O O . LEU A 1 113 ? 0.298 2.028 -7.205 1.00 95.69 113 LEU A O 1
ATOM 923 N N . GLU A 1 114 ? -1.522 1.058 -6.320 1.00 93.31 114 GLU A N 1
ATOM 924 C CA . GLU A 1 114 ? -1.387 -0.255 -6.968 1.00 93.31 114 GLU A CA 1
ATOM 925 C C . GLU A 1 114 ? -1.435 -0.148 -8.509 1.00 93.31 114 GLU A C 1
ATOM 927 O O . GLU A 1 114 ? -0.562 -0.682 -9.189 1.00 93.31 114 GLU A O 1
ATOM 932 N N . ASP A 1 115 ? -2.385 0.616 -9.065 1.00 93.75 115 ASP A N 1
ATOM 933 C CA . ASP A 1 115 ? -2.496 0.913 -10.503 1.00 93.75 115 ASP A CA 1
ATOM 934 C C . ASP A 1 115 ? -1.237 1.651 -11.017 1.00 93.75 115 ASP A C 1
ATOM 936 O O . ASP A 1 115 ? -0.797 1.429 -12.147 1.00 93.75 115 ASP A O 1
ATOM 940 N N . LYS A 1 116 ? -0.633 2.526 -10.194 1.00 91.75 116 LYS A N 1
ATOM 941 C CA . LYS A 1 116 ? 0.598 3.257 -10.541 1.00 91.75 116 LYS A CA 1
ATOM 942 C C . LYS A 1 116 ? 1.850 2.392 -10.461 1.00 91.75 116 LYS A C 1
ATOM 944 O O . LYS A 1 116 ? 2.637 2.418 -11.404 1.00 91.75 116 LYS A O 1
ATOM 949 N N . GLU A 1 117 ? 2.017 1.611 -9.399 1.00 88.94 117 GLU A N 1
ATOM 950 C CA . GLU A 1 117 ? 3.130 0.666 -9.251 1.00 88.94 117 GLU A CA 1
ATOM 951 C C . GLU A 1 117 ? 3.093 -0.390 -10.369 1.00 88.94 117 GLU A C 1
ATOM 953 O O . GLU A 1 117 ? 4.127 -0.668 -10.971 1.00 88.94 117 GLU A O 1
ATOM 958 N N . LEU A 1 118 ? 1.905 -0.870 -10.76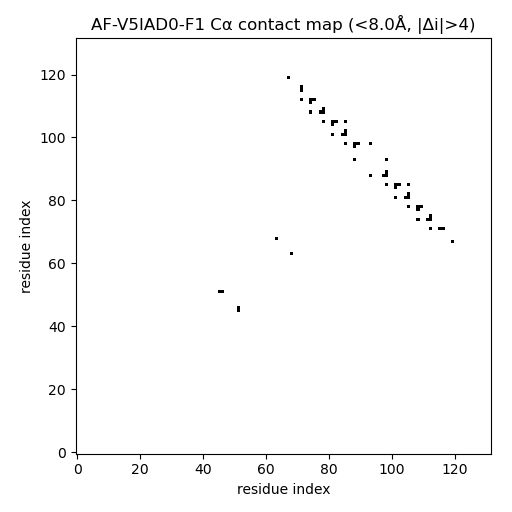0 1.00 87.56 118 LEU A N 1
ATOM 959 C CA . LEU A 1 118 ? 1.727 -1.755 -11.918 1.00 87.56 118 LEU A CA 1
ATOM 960 C C . LEU A 1 118 ? 2.064 -1.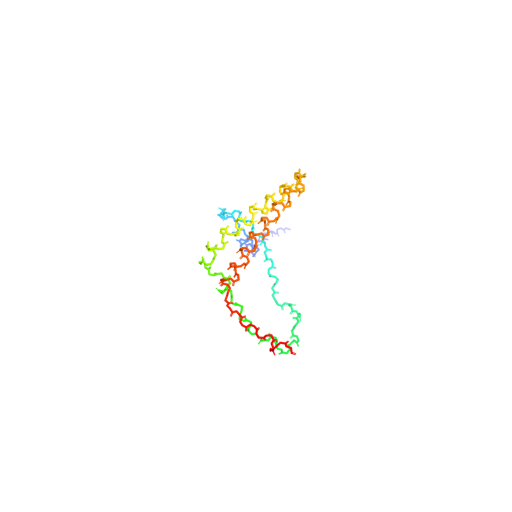080 -13.262 1.00 87.56 118 LEU A C 1
ATOM 962 O O . LEU A 1 118 ? 2.557 -1.752 -14.162 1.00 87.56 118 LEU A O 1
ATOM 966 N N . SER A 1 119 ? 1.825 0.230 -13.409 1.00 86.56 119 SER A N 1
ATOM 967 C CA . SER A 1 119 ? 2.163 0.977 -14.636 1.00 86.56 119 SER A CA 1
ATOM 968 C C . SER A 1 119 ? 3.654 1.305 -14.797 1.00 86.56 119 SER A C 1
ATOM 970 O O . SER A 1 119 ? 4.088 1.585 -15.912 1.00 86.56 119 SER A O 1
ATOM 972 N N . LEU A 1 120 ? 4.420 1.288 -13.700 1.00 84.62 120 LEU A N 1
ATOM 973 C CA . LEU A 1 120 ? 5.874 1.508 -13.688 1.00 84.62 120 LEU A CA 1
ATOM 974 C C . LEU A 1 120 ? 6.662 0.187 -13.661 1.00 84.62 120 LEU A C 1
ATOM 976 O O . LEU A 1 120 ? 7.813 0.143 -14.090 1.00 84.62 120 LEU A O 1
ATOM 980 N N . ALA A 1 121 ? 6.050 -0.902 -13.184 1.00 79.69 121 ALA A N 1
ATOM 981 C CA . ALA A 1 121 ? 6.656 -2.225 -13.197 1.00 79.69 121 ALA A CA 1
ATOM 982 C C . ALA A 1 121 ? 7.001 -2.675 -14.635 1.00 79.69 121 ALA A C 1
ATOM 984 O O . ALA A 1 121 ? 6.173 -2.540 -15.542 1.00 79.69 121 ALA A O 1
ATOM 985 N N . PRO A 1 122 ? 8.189 -3.266 -14.872 1.00 75.31 122 PRO A N 1
ATOM 986 C CA . PRO A 1 122 ? 8.537 -3.788 -16.186 1.00 75.31 122 PRO A CA 1
ATOM 987 C C . PRO A 1 122 ? 7.570 -4.910 -16.584 1.00 75.31 122 PRO A C 1
ATOM 989 O O . PRO A 1 122 ? 7.272 -5.798 -15.780 1.00 75.31 122 PRO A O 1
ATOM 992 N N . ALA A 1 123 ? 7.106 -4.887 -17.837 1.00 67.19 123 ALA A N 1
ATOM 993 C CA . ALA A 1 123 ? 6.150 -5.852 -18.377 1.00 67.19 123 ALA A CA 1
ATOM 994 C C . ALA A 1 123 ? 6.744 -7.273 -18.428 1.00 67.19 123 ALA A C 1
ATOM 996 O O . ALA A 1 123 ? 7.311 -7.713 -19.429 1.00 67.19 123 ALA A O 1
ATOM 997 N N . THR A 1 124 ? 6.622 -8.002 -17.320 1.00 65.62 124 THR A N 1
ATOM 998 C CA . THR A 1 124 ? 7.122 -9.368 -17.175 1.00 65.62 124 THR A CA 1
ATOM 999 C C . THR A 1 124 ? 6.162 -10.345 -17.845 1.00 65.62 124 THR A C 1
ATOM 1001 O O . THR A 1 124 ? 5.166 -10.779 -17.272 1.00 65.62 124 THR A O 1
ATOM 1004 N N . THR A 1 125 ? 6.474 -10.718 -19.087 1.00 67.31 125 THR A N 1
ATOM 1005 C CA . THR A 1 125 ? 5.758 -11.751 -19.851 1.00 67.31 125 THR A CA 1
ATOM 1006 C C . THR A 1 125 ? 6.041 -13.144 -19.280 1.00 67.31 125 THR A C 1
ATOM 1008 O O . THR A 1 125 ? 6.784 -13.938 -19.860 1.00 67.31 125 THR A O 1
ATOM 1011 N N . PHE A 1 126 ? 5.483 -13.427 -18.102 1.00 67.12 126 PHE A N 1
ATOM 1012 C CA . PHE A 1 126 ? 5.599 -14.719 -17.439 1.00 67.12 126 PHE A CA 1
ATOM 1013 C C . PHE A 1 126 ? 4.700 -15.745 -18.134 1.00 67.12 126 PHE A C 1
ATOM 1015 O O . PHE A 1 126 ? 3.486 -15.782 -17.936 1.00 67.12 126 PHE A O 1
ATOM 1022 N N . ASP A 1 127 ? 5.310 -16.567 -18.984 1.00 76.75 127 ASP A N 1
ATOM 1023 C CA . ASP A 1 127 ? 4.601 -17.576 -19.761 1.00 76.75 127 ASP A CA 1
ATOM 1024 C C . ASP A 1 127 ? 4.165 -18.754 -18.877 1.00 76.75 127 ASP A C 1
ATOM 1026 O O . ASP A 1 127 ? 4.920 -19.695 -18.623 1.00 76.75 127 ASP A O 1
ATOM 1030 N N . ARG A 1 128 ? 2.913 -18.687 -18.412 1.00 81.62 128 ARG A N 1
ATOM 1031 C CA . ARG A 1 128 ? 2.284 -19.700 -17.556 1.00 81.62 128 ARG A CA 1
ATOM 1032 C C . ARG A 1 128 ? 2.298 -21.101 -18.185 1.00 81.62 128 ARG A C 1
ATOM 1034 O O . ARG A 1 128 ? 2.381 -22.071 -17.442 1.00 81.62 128 ARG A O 1
ATOM 1041 N N . ALA A 1 129 ? 2.286 -21.218 -19.516 1.00 81.00 129 ALA A N 1
ATOM 1042 C CA . ALA A 1 129 ? 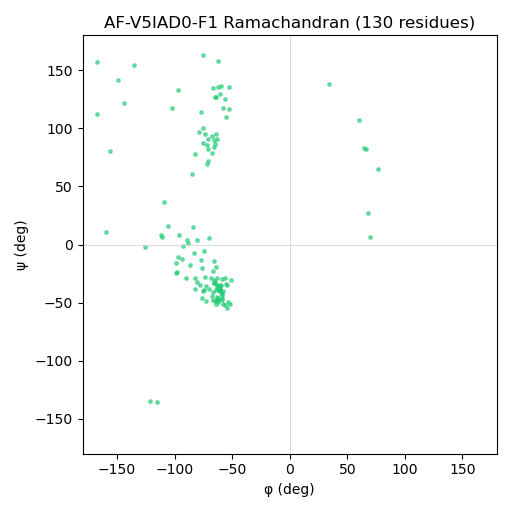2.312 -22.507 -20.213 1.00 81.00 129 ALA A CA 1
ATOM 1043 C C . ALA A 1 129 ? 3.695 -23.195 -20.193 1.00 81.00 129 ALA A C 1
ATOM 1045 O O . ALA A 1 129 ? 3.818 -24.328 -20.645 1.00 81.00 129 ALA A O 1
ATOM 1046 N N . LYS A 1 130 ? 4.738 -22.536 -19.664 1.00 78.38 130 LYS A N 1
ATOM 1047 C CA . LYS A 1 130 ? 6.061 -23.137 -19.401 1.00 78.38 130 LYS A CA 1
ATOM 1048 C C . LYS A 1 130 ? 6.241 -23.619 -17.950 1.00 78.38 130 LYS A C 1
ATOM 1050 O O . LYS A 1 130 ? 7.361 -23.943 -17.561 1.00 78.38 130 LYS A O 1
ATOM 1055 N N . MET A 1 131 ? 5.176 -23.608 -17.142 1.00 76.56 131 MET A N 1
ATOM 1056 C CA . MET A 1 131 ? 5.205 -23.880 -15.693 1.00 76.56 131 MET A CA 1
ATOM 1057 C C . MET A 1 131 ? 4.248 -24.995 -15.235 1.00 76.56 131 MET A C 1
ATOM 1059 O O . MET A 1 131 ? 4.229 -25.302 -14.042 1.00 76.56 131 MET A O 1
ATOM 1063 N N . GLU A 1 132 ? 3.471 -25.569 -16.156 1.00 68.06 132 GLU A N 1
ATOM 1064 C CA . GLU A 1 132 ? 2.585 -26.730 -15.957 1.00 68.06 132 GLU A CA 1
ATOM 1065 C C . GLU A 1 132 ? 3.130 -27.947 -16.719 1.00 68.06 132 GLU A C 1
ATOM 1067 O O . GLU A 1 132 ? 3.033 -29.058 -16.154 1.00 68.06 132 GLU A O 1
#